Protein AF-A0A8J7XAI3-F1 (afdb_monomer_lite)

Sequence (149 aa):
MKVDVDCIIRNGEVEIGISLIERVSQQEFEEYADTLRREGFEYDSYNQSNSFTTKTPRMLAAMLKFLDKEYQVEGKLRGKKVYSWEERDQFIKDFEASLVKPEPPEPEPPSTPPEFPNATSEEPSTTEPSHSVTGSEQPAIKPEPSELT

pLDDT: mean 75.76, std 17.79, range [39.25, 92.31]

Structure (mmCIF, N/CA/C/O backbone):
data_AF-A0A8J7XAI3-F1
#
_entry.id   AF-A0A8J7XAI3-F1
#
loop_
_atom_site.group_PDB
_atom_site.id
_atom_site.type_symbol
_atom_site.label_atom_id
_atom_site.label_alt_id
_atom_site.label_comp_id
_atom_site.label_asym_id
_atom_site.label_entity_id
_atom_site.label_seq_id
_atom_site.pdbx_PDB_ins_code
_atom_site.Cartn_x
_atom_site.Cartn_y
_atom_site.Cartn_z
_atom_site.occupancy
_atom_site.B_iso_or_equiv
_atom_site.auth_seq_id
_atom_site.auth_comp_id
_atom_site.auth_asym_id
_atom_site.auth_atom_id
_atom_site.pdbx_PDB_model_num
ATOM 1 N N . MET A 1 1 ? -14.197 -0.900 9.116 1.00 82.94 1 MET A N 1
ATOM 2 C CA . MET A 1 1 ? -13.207 0.175 9.312 1.00 82.94 1 MET A CA 1
ATOM 3 C C . MET A 1 1 ? -12.759 0.665 7.944 1.00 82.94 1 MET A C 1
ATOM 5 O O . MET A 1 1 ? -12.432 -0.181 7.111 1.00 82.94 1 MET A O 1
ATOM 9 N N . LYS A 1 2 ? -12.813 1.980 7.693 1.00 87.56 2 LYS A N 1
ATOM 10 C CA . LYS A 1 2 ? -12.340 2.582 6.439 1.00 87.56 2 LYS A CA 1
ATOM 11 C C . LYS A 1 2 ? -10.910 3.096 6.555 1.00 87.56 2 LYS A C 1
ATOM 13 O O . LYS A 1 2 ? -10.582 3.812 7.504 1.00 87.56 2 LYS A O 1
ATOM 18 N N . VAL A 1 3 ? -10.092 2.758 5.565 1.00 89.00 3 VAL A N 1
ATOM 19 C CA . VAL A 1 3 ? -8.678 3.142 5.492 1.00 89.00 3 VAL A CA 1
ATOM 20 C C . VAL A 1 3 ? -8.377 3.812 4.155 1.00 89.00 3 VAL A C 1
ATOM 22 O O . VAL A 1 3 ? -8.918 3.413 3.125 1.00 89.00 3 VAL A O 1
ATOM 25 N N . ASP A 1 4 ? -7.516 4.823 4.195 1.00 89.94 4 ASP A N 1
ATOM 26 C CA . ASP A 1 4 ? -6.915 5.461 3.033 1.00 89.94 4 ASP A CA 1
ATOM 27 C C . ASP A 1 4 ? -5.586 4.771 2.744 1.00 89.94 4 ASP A C 1
ATOM 29 O O . ASP A 1 4 ? -4.736 4.672 3.634 1.00 89.94 4 ASP A O 1
ATOM 33 N N . VAL A 1 5 ? -5.418 4.269 1.524 1.00 90.38 5 VAL A N 1
ATOM 34 C CA . VAL A 1 5 ? -4.187 3.611 1.089 1.00 90.38 5 VAL A CA 1
ATOM 35 C C . VAL A 1 5 ? -3.558 4.395 -0.055 1.00 90.38 5 VAL A C 1
ATOM 37 O O . VAL A 1 5 ? -4.116 4.491 -1.149 1.00 90.38 5 VAL A O 1
ATOM 40 N N . ASP A 1 6 ? -2.356 4.915 0.166 1.00 90.50 6 ASP A N 1
ATOM 41 C CA . ASP A 1 6 ? -1.542 5.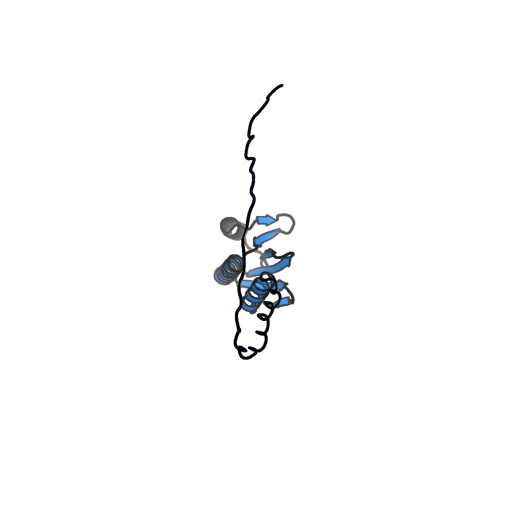540 -0.878 1.00 90.50 6 ASP A CA 1
ATOM 42 C C . ASP A 1 6 ? -0.358 4.614 -1.169 1.00 90.50 6 ASP A C 1
ATOM 44 O O . ASP A 1 6 ? 0.407 4.253 -0.279 1.00 90.50 6 ASP A O 1
ATOM 48 N N . CYS A 1 7 ? -0.240 4.159 -2.415 1.00 90.81 7 CYS A N 1
ATOM 49 C CA . CYS A 1 7 ? 0.898 3.344 -2.846 1.00 90.81 7 CYS A CA 1
ATOM 50 C C . CYS A 1 7 ? 1.767 4.154 -3.791 1.00 90.81 7 CYS A C 1
ATOM 52 O O . CYS A 1 7 ? 1.245 4.724 -4.745 1.00 90.81 7 CYS A O 1
ATOM 54 N N . ILE A 1 8 ? 3.082 4.159 -3.598 1.00 90.56 8 ILE A N 1
ATOM 55 C CA . ILE A 1 8 ? 4.006 4.916 -4.443 1.00 90.56 8 ILE A CA 1
ATOM 56 C C . ILE A 1 8 ? 5.137 4.007 -4.909 1.00 90.56 8 ILE A C 1
ATOM 58 O O . ILE A 1 8 ? 5.853 3.425 -4.099 1.00 90.56 8 ILE A O 1
ATOM 62 N N . ILE A 1 9 ? 5.337 3.927 -6.225 1.00 88.81 9 ILE A N 1
ATOM 63 C CA . ILE A 1 9 ? 6.519 3.279 -6.802 1.00 88.81 9 ILE A CA 1
ATOM 64 C C . ILE A 1 9 ? 7.681 4.282 -6.790 1.00 88.81 9 ILE A C 1
ATOM 66 O O . ILE A 1 9 ? 7.619 5.317 -7.456 1.00 88.81 9 ILE A O 1
ATOM 70 N N . ARG A 1 10 ? 8.761 3.977 -6.065 1.00 84.12 10 ARG A N 1
ATOM 71 C CA . ARG A 1 10 ? 10.009 4.754 -6.046 1.00 84.12 10 ARG A CA 1
ATOM 72 C C . ARG A 1 10 ? 11.208 3.833 -6.220 1.00 84.12 10 ARG A C 1
ATOM 74 O O . ARG A 1 10 ? 11.386 2.891 -5.465 1.00 84.12 10 ARG A O 1
ATOM 81 N N . ASN A 1 11 ? 12.056 4.126 -7.205 1.00 81.31 11 ASN A N 1
ATOM 82 C CA . ASN A 1 11 ? 13.344 3.452 -7.417 1.00 81.31 11 ASN A CA 1
ATOM 83 C C . ASN A 1 11 ? 13.276 1.907 -7.478 1.00 81.31 11 ASN A C 1
ATOM 85 O O . ASN A 1 11 ? 14.196 1.226 -7.033 1.00 81.31 11 ASN A O 1
ATOM 89 N N . GLY A 1 12 ? 12.204 1.346 -8.052 1.00 82.81 12 GLY A N 1
ATOM 90 C CA . GLY A 1 12 ? 12.006 -0.110 -8.130 1.00 82.81 12 GLY A CA 1
ATOM 91 C C . GLY A 1 12 ? 11.479 -0.743 -6.837 1.00 82.81 12 GLY A C 1
ATOM 92 O O . GLY A 1 12 ? 11.394 -1.963 -6.737 1.00 82.81 12 GLY A O 1
ATOM 93 N N . GLU A 1 13 ? 11.100 0.075 -5.861 1.00 89.69 13 GLU A N 1
ATOM 94 C CA . GLU A 1 13 ? 10.407 -0.323 -4.640 1.00 89.69 13 GLU A CA 1
ATOM 95 C C . GLU A 1 13 ? 9.000 0.271 -4.654 1.00 89.69 13 GLU A C 1
ATOM 97 O O . GLU A 1 13 ? 8.754 1.307 -5.276 1.00 89.69 13 GLU A O 1
ATOM 102 N N . VAL A 1 14 ? 8.069 -0.385 -3.974 1.00 90.69 14 VAL A N 1
ATOM 103 C CA . VAL A 1 14 ? 6.732 0.143 -3.721 1.00 90.69 14 VAL A CA 1
ATOM 104 C C . VAL A 1 14 ? 6.579 0.358 -2.235 1.00 90.69 14 VAL A C 1
ATOM 106 O O . VAL A 1 14 ? 6.754 -0.577 -1.459 1.00 90.69 14 VAL A O 1
ATOM 109 N N . GLU A 1 15 ? 6.239 1.583 -1.870 1.00 92.31 15 GLU A N 1
ATOM 110 C CA . GLU A 1 15 ? 5.850 1.970 -0.522 1.00 92.31 15 GLU A CA 1
ATOM 111 C C . GLU A 1 15 ? 4.322 2.012 -0.457 1.00 92.31 15 GLU A C 1
ATOM 113 O O . GLU A 1 15 ? 3.679 2.635 -1.301 1.00 92.31 15 GLU A O 1
ATOM 118 N N . ILE A 1 16 ? 3.746 1.312 0.513 1.00 91.56 16 ILE A N 1
ATOM 119 C CA . ILE A 1 16 ? 2.314 1.253 0.802 1.00 91.56 16 ILE A CA 1
ATOM 120 C C . ILE A 1 16 ? 2.105 2.015 2.104 1.00 91.56 16 ILE A C 1
ATOM 122 O O . ILE A 1 16 ? 2.538 1.540 3.146 1.00 91.56 16 ILE A O 1
ATOM 126 N N . GLY A 1 17 ? 1.455 3.171 2.059 1.00 90.62 17 GLY A N 1
ATOM 127 C CA . GLY A 1 17 ? 1.029 3.926 3.233 1.00 90.62 17 GLY A CA 1
ATOM 128 C C . GLY A 1 17 ? -0.449 3.691 3.522 1.00 90.62 17 GLY A C 1
ATOM 129 O O . GLY A 1 17 ? -1.270 3.772 2.613 1.00 90.62 17 GLY A O 1
ATOM 130 N N . ILE A 1 18 ? -0.792 3.421 4.780 1.00 90.81 18 ILE A N 1
ATOM 131 C CA . ILE A 1 18 ? -2.162 3.197 5.249 1.00 90.81 18 ILE A CA 1
ATOM 132 C C . ILE A 1 18 ? -2.475 4.179 6.371 1.00 90.81 18 ILE A C 1
ATOM 134 O O . ILE A 1 18 ? -1.774 4.230 7.387 1.00 90.81 18 ILE A O 1
ATOM 138 N N . SER A 1 19 ? -3.562 4.923 6.206 1.00 88.69 19 SER A N 1
ATOM 139 C CA . SER A 1 19 ? -4.064 5.884 7.187 1.00 88.69 19 SER A CA 1
ATOM 140 C C . SER A 1 19 ? -5.534 5.616 7.487 1.00 88.69 19 SER A C 1
ATOM 142 O O . SER A 1 19 ? -6.288 5.176 6.627 1.00 88.69 19 SER A O 1
ATOM 144 N N . LEU A 1 20 ? -5.975 5.878 8.712 1.00 87.75 20 LEU A N 1
ATOM 145 C CA . LEU A 1 20 ? -7.386 5.724 9.070 1.00 87.75 20 LEU A CA 1
ATOM 146 C C . LEU A 1 20 ? -8.175 6.954 8.609 1.00 87.75 20 LEU A C 1
ATOM 148 O O . LEU A 1 20 ? -7.822 8.080 8.953 1.00 87.75 20 LEU A O 1
ATOM 152 N N . ILE A 1 21 ? -9.250 6.742 7.843 1.00 84.94 21 ILE A N 1
ATOM 153 C CA . ILE A 1 21 ? -10.134 7.831 7.381 1.00 84.94 21 ILE A CA 1
ATOM 154 C C . ILE A 1 21 ? -11.114 8.222 8.489 1.00 84.94 21 ILE A C 1
ATOM 156 O O . ILE A 1 21 ? -11.453 9.392 8.673 1.00 84.94 21 ILE A O 1
ATOM 160 N N . GLU A 1 22 ? -11.592 7.224 9.226 1.00 81.69 22 GLU A N 1
ATOM 161 C CA . GLU A 1 22 ? -12.587 7.394 10.275 1.00 81.69 22 GLU A CA 1
ATOM 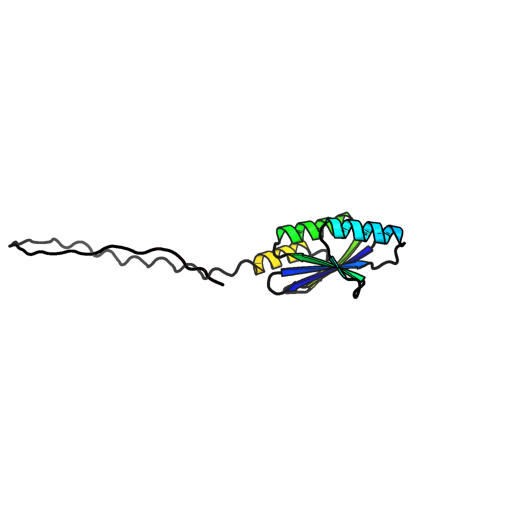162 C C . GLU A 1 22 ? -11.925 7.442 11.653 1.00 81.69 22 GLU A C 1
ATOM 164 O O . GLU A 1 22 ? -10.913 6.789 11.913 1.00 81.69 22 GLU A O 1
ATOM 169 N N . ARG A 1 23 ? -12.528 8.205 12.571 1.00 79.56 23 ARG A N 1
ATOM 170 C CA . ARG A 1 23 ? -12.138 8.162 13.981 1.00 79.56 23 ARG A CA 1
ATOM 171 C C . ARG A 1 23 ? -12.616 6.845 14.580 1.00 79.56 23 ARG A C 1
ATOM 173 O O . ARG A 1 23 ? -13.814 6.663 14.777 1.00 79.56 23 ARG A O 1
ATOM 180 N N . VAL A 1 24 ? -11.670 5.964 14.869 1.00 82.75 24 VAL A N 1
ATOM 181 C CA . VAL A 1 24 ? -11.897 4.688 15.555 1.00 82.75 24 VAL A CA 1
ATOM 182 C C . VAL A 1 24 ? -11.624 4.825 17.052 1.00 82.75 24 VAL A C 1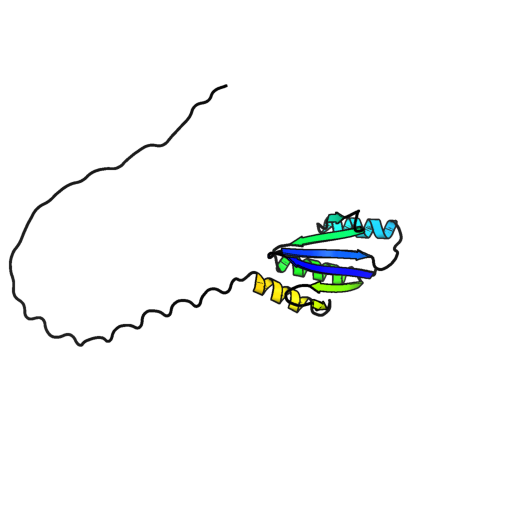
ATOM 184 O O . VAL A 1 24 ? -10.939 5.754 17.493 1.00 82.75 24 VAL A O 1
ATOM 187 N N . SER A 1 25 ? -12.169 3.910 17.849 1.00 85.06 25 SER A N 1
ATOM 188 C CA . SER A 1 25 ? -11.876 3.838 19.284 1.00 85.06 25 SER A CA 1
ATOM 189 C C . SER A 1 25 ? -10.416 3.431 19.523 1.00 85.06 25 SER A C 1
ATOM 191 O O . SER A 1 25 ? -9.799 2.790 18.677 1.00 85.06 25 SER A O 1
ATOM 193 N N . GLN A 1 26 ? -9.862 3.739 20.701 1.00 84.94 26 GLN A N 1
ATOM 194 C CA . GLN A 1 26 ? -8.481 3.358 21.042 1.00 84.94 26 GLN A CA 1
ATOM 195 C C . GLN A 1 26 ? -8.243 1.843 20.936 1.00 84.94 26 GLN A C 1
ATOM 197 O O . GLN A 1 26 ? -7.223 1.427 20.401 1.00 84.94 26 GLN A O 1
ATOM 202 N N . GLN A 1 27 ? -9.202 1.033 21.387 1.00 87.31 27 GLN A N 1
ATOM 203 C CA . GLN A 1 27 ? -9.108 -0.425 21.316 1.00 87.31 27 GLN A CA 1
ATOM 204 C C . GLN A 1 27 ? -9.064 -0.928 19.864 1.00 87.31 27 GLN A C 1
ATOM 206 O O . GLN A 1 27 ? -8.198 -1.720 19.513 1.00 87.31 27 GLN A O 1
ATOM 211 N N . GLU A 1 28 ? -9.931 -0.392 19.000 1.00 86.25 28 GLU A N 1
ATOM 212 C CA . GLU A 1 28 ? -9.949 -0.724 17.570 1.00 86.25 28 GLU A CA 1
ATOM 213 C C . GLU A 1 28 ? -8.651 -0.290 16.875 1.00 86.25 28 GLU A C 1
ATOM 215 O O . GLU A 1 28 ? -8.151 -0.986 15.994 1.00 86.25 28 GLU A O 1
ATOM 220 N N . PHE A 1 29 ? -8.087 0.853 17.281 1.00 85.31 29 PHE A N 1
ATOM 221 C CA . PHE A 1 29 ? -6.792 1.316 16.793 1.00 85.31 29 PHE A CA 1
ATOM 222 C C . PHE A 1 29 ? -5.653 0.378 17.209 1.00 85.31 29 PHE A C 1
ATOM 224 O O . PHE A 1 29 ? -4.788 0.082 16.389 1.00 85.31 29 PHE A O 1
ATOM 231 N N . GLU A 1 30 ? -5.638 -0.097 18.457 1.00 87.19 30 GLU A N 1
ATOM 232 C CA . GLU A 1 30 ? -4.630 -1.051 18.932 1.00 87.19 30 GLU A CA 1
ATOM 233 C C . GLU A 1 30 ? -4.716 -2.385 18.182 1.00 87.19 30 GLU A C 1
ATOM 235 O O . GLU A 1 30 ? -3.683 -2.918 17.780 1.00 87.19 30 GLU A O 1
ATOM 240 N N . GLU A 1 31 ? -5.924 -2.895 17.927 1.00 88.19 31 GLU A N 1
ATOM 241 C CA . GLU A 1 31 ? -6.131 -4.108 17.123 1.00 88.19 31 GLU A CA 1
ATOM 242 C C . GLU A 1 31 ? -5.670 -3.920 15.670 1.00 88.19 31 GLU A C 1
ATOM 244 O O . GLU A 1 31 ? -4.982 -4.780 15.112 1.00 88.19 31 GLU A O 1
ATOM 249 N N . TYR A 1 32 ? -5.997 -2.774 15.071 1.00 86.94 32 TYR A N 1
ATOM 250 C CA . TYR A 1 32 ? -5.537 -2.384 13.738 1.00 86.94 32 TYR A CA 1
ATOM 251 C C . TYR A 1 32 ? -4.006 -2.312 13.666 1.00 86.94 32 TYR A C 1
ATOM 253 O O . TYR A 1 32 ? -3.389 -2.942 12.805 1.00 86.94 32 TYR A O 1
ATOM 261 N N . ALA A 1 33 ? -3.381 -1.591 14.599 1.00 85.62 33 ALA A N 1
ATOM 262 C CA . ALA A 1 33 ? -1.937 -1.416 14.644 1.00 85.62 33 ALA A CA 1
ATOM 263 C C . ALA A 1 33 ? -1.209 -2.741 14.915 1.00 85.62 33 ALA A C 1
ATOM 265 O O . ALA A 1 33 ? -0.185 -3.009 14.288 1.00 85.62 33 ALA A O 1
ATOM 266 N N . ASP A 1 34 ? -1.733 -3.602 15.797 1.00 89.00 34 ASP A N 1
ATOM 267 C CA . ASP A 1 34 ? -1.146 -4.924 16.042 1.00 89.00 34 ASP A CA 1
ATOM 268 C C . ASP A 1 34 ? -1.225 -5.819 14.803 1.00 89.00 34 ASP A C 1
ATOM 270 O O . ASP A 1 34 ? -0.245 -6.482 14.455 1.00 89.00 34 ASP A O 1
ATOM 274 N N . THR A 1 35 ? -2.362 -5.792 14.103 1.00 89.31 35 THR A N 1
ATOM 275 C CA . THR A 1 35 ? -2.561 -6.557 12.869 1.00 89.31 35 THR A CA 1
ATOM 276 C C . THR A 1 35 ? -1.580 -6.114 11.787 1.00 89.31 35 THR A C 1
ATOM 278 O O . THR A 1 35 ? -0.884 -6.947 11.209 1.00 89.31 35 THR A O 1
ATOM 281 N N . LEU A 1 36 ? -1.462 -4.805 11.549 1.00 88.75 36 LEU A N 1
ATOM 282 C CA . LEU A 1 36 ? -0.526 -4.269 10.562 1.00 88.75 36 LEU A CA 1
ATOM 283 C C . LEU A 1 36 ? 0.932 -4.560 10.932 1.00 88.75 36 LEU A C 1
ATOM 285 O O . LEU A 1 36 ? 1.708 -5.004 10.086 1.00 88.75 36 LEU A O 1
ATOM 289 N N . ARG A 1 37 ? 1.296 -4.411 12.208 1.00 88.19 37 ARG A N 1
ATOM 290 C CA . ARG A 1 37 ? 2.635 -4.756 12.698 1.00 88.19 37 ARG A CA 1
ATOM 291 C C . ARG A 1 37 ? 2.966 -6.235 12.486 1.00 88.19 37 ARG A C 1
ATOM 293 O O . ARG A 1 37 ? 4.112 -6.565 12.192 1.00 88.19 37 ARG A O 1
ATOM 300 N N . ARG A 1 38 ? 1.984 -7.133 12.621 1.00 88.62 38 ARG A N 1
ATOM 301 C CA . ARG A 1 38 ? 2.161 -8.577 12.391 1.00 88.62 38 ARG A CA 1
ATOM 302 C C . ARG A 1 38 ? 2.436 -8.911 10.926 1.00 88.62 38 ARG A C 1
ATOM 304 O O . ARG A 1 38 ? 3.237 -9.801 10.660 1.00 88.62 38 ARG A O 1
ATOM 311 N N . GLU A 1 39 ? 1.821 -8.174 10.006 1.00 86.50 39 GLU A N 1
ATOM 312 C CA . GLU A 1 39 ? 2.082 -8.283 8.564 1.00 86.50 39 GLU A CA 1
ATOM 313 C C . GLU A 1 39 ? 3.386 -7.581 8.138 1.00 86.50 39 GLU A C 1
ATOM 315 O O . GLU A 1 39 ? 3.841 -7.740 7.006 1.00 86.50 39 GLU A O 1
ATOM 320 N N . GLY A 1 40 ? 4.030 -6.855 9.058 1.00 86.00 40 GLY A N 1
ATOM 321 C CA . GLY A 1 40 ? 5.333 -6.224 8.853 1.00 86.00 40 GLY A CA 1
ATOM 322 C C . GLY A 1 40 ? 5.273 -4.745 8.487 1.00 86.00 40 GLY A C 1
ATOM 323 O O . GLY A 1 40 ? 6.280 -4.207 8.035 1.00 86.00 40 GLY A O 1
ATOM 324 N N . PHE A 1 41 ? 4.128 -4.085 8.669 1.00 89.00 41 PHE A N 1
ATOM 325 C CA . PHE A 1 41 ? 4.044 -2.633 8.539 1.00 89.00 41 PHE A CA 1
ATOM 326 C C . PHE A 1 41 ? 4.753 -1.939 9.702 1.00 89.00 41 PHE A C 1
ATOM 328 O O . PHE A 1 41 ? 4.667 -2.358 10.862 1.00 89.00 41 PHE A O 1
ATOM 335 N N . GLU A 1 42 ? 5.406 -0.831 9.385 1.00 88.12 42 GLU A N 1
ATOM 336 C CA . GLU A 1 42 ? 6.033 0.059 10.345 1.00 88.12 42 GLU A CA 1
ATOM 337 C C . GLU A 1 42 ? 5.090 1.225 10.639 1.00 88.12 42 GLU A C 1
ATOM 339 O O . GLU A 1 42 ? 4.629 1.924 9.737 1.00 88.12 42 GLU A O 1
ATOM 344 N N . TYR A 1 43 ? 4.778 1.427 11.918 1.00 86.56 43 TYR A N 1
ATOM 345 C CA . TYR A 1 43 ? 3.951 2.550 12.337 1.00 86.56 43 TYR A CA 1
ATOM 346 C C . TYR A 1 43 ? 4.796 3.817 12.474 1.00 86.56 43 TYR A C 1
ATOM 348 O O . TYR A 1 43 ? 5.691 3.892 13.320 1.00 86.56 43 TYR A O 1
ATOM 356 N N . ASP A 1 44 ? 4.463 4.834 11.686 1.00 83.88 44 ASP A N 1
ATOM 357 C CA . ASP A 1 44 ? 5.032 6.169 11.776 1.00 83.88 44 ASP A CA 1
ATOM 358 C C . ASP A 1 44 ? 4.129 7.054 12.649 1.00 83.88 44 ASP A C 1
ATOM 360 O O . ASP A 1 44 ? 3.012 7.435 12.285 1.00 83.88 44 ASP A O 1
ATOM 364 N N . SER A 1 45 ? 4.622 7.393 13.841 1.00 80.00 45 SER A N 1
ATOM 365 C CA . SER A 1 45 ? 3.888 8.221 14.803 1.00 80.00 45 SER A CA 1
ATOM 366 C C . SER A 1 45 ? 3.811 9.699 14.411 1.00 80.00 45 SER A C 1
ATOM 368 O O . SER A 1 45 ? 2.955 10.413 14.936 1.00 80.00 45 SER A O 1
ATOM 370 N N . TYR A 1 46 ? 4.674 10.160 13.501 1.00 79.56 46 TYR A N 1
ATOM 371 C CA . TYR A 1 46 ? 4.704 11.541 13.024 1.00 79.56 46 TYR A CA 1
ATOM 372 C C . TYR A 1 46 ? 3.588 11.796 12.005 1.00 79.56 46 TYR A C 1
ATOM 374 O O . TYR A 1 46 ? 2.885 12.800 12.099 1.00 79.56 46 TYR A O 1
ATOM 382 N N . ASN A 1 47 ? 3.383 10.860 11.079 1.00 75.44 47 ASN A N 1
ATOM 383 C CA . ASN A 1 47 ? 2.330 10.911 10.065 1.00 75.44 47 ASN A CA 1
ATOM 384 C C . ASN A 1 47 ? 1.047 10.176 10.481 1.00 75.44 47 ASN A C 1
ATOM 386 O O . ASN A 1 47 ? 0.057 10.232 9.755 1.00 75.44 47 ASN A O 1
ATOM 390 N N . GLN A 1 48 ? 1.054 9.507 11.642 1.00 80.38 48 GLN A N 1
ATOM 391 C CA . GLN A 1 48 ? 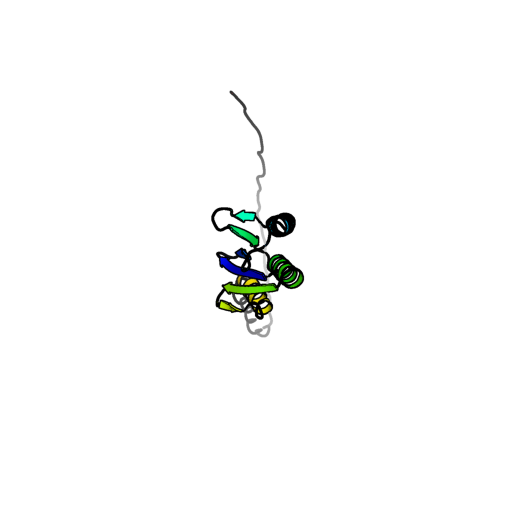-0.042 8.658 12.127 1.00 80.38 48 GLN A CA 1
ATOM 392 C C . GLN A 1 48 ? -0.485 7.623 11.084 1.00 80.38 48 GLN A C 1
ATOM 394 O O . GLN A 1 48 ? -1.670 7.309 10.951 1.00 80.38 48 GLN A O 1
ATOM 399 N N . SER A 1 49 ? 0.480 7.098 10.336 1.00 84.94 49 SER A N 1
ATOM 400 C CA . SER A 1 49 ? 0.253 6.182 9.227 1.00 84.94 49 SER A CA 1
ATOM 401 C C . SER A 1 49 ? 1.161 4.969 9.353 1.00 84.94 49 SER A C 1
ATOM 403 O O . SER A 1 49 ? 2.211 5.005 9.988 1.00 84.94 49 SER A O 1
ATOM 405 N N . ASN A 1 50 ? 0.720 3.854 8.786 1.00 89.81 50 ASN A N 1
ATOM 406 C CA . ASN A 1 50 ? 1.508 2.632 8.732 1.00 89.81 50 ASN A CA 1
ATOM 407 C C . ASN A 1 50 ? 2.074 2.494 7.328 1.00 89.81 50 ASN A C 1
ATOM 409 O O . ASN A 1 50 ? 1.313 2.575 6.365 1.00 89.81 50 ASN A O 1
ATOM 413 N N . SER A 1 51 ? 3.377 2.282 7.205 1.00 90.62 51 SER A N 1
ATOM 414 C CA . SER A 1 51 ? 4.039 2.103 5.920 1.00 90.62 51 SER A CA 1
ATOM 415 C C . SER A 1 51 ? 4.601 0.693 5.768 1.00 90.62 51 SER A C 1
ATOM 417 O O . SER A 1 51 ? 5.000 0.044 6.732 1.00 90.62 51 SER A O 1
ATOM 419 N N . PHE A 1 52 ? 4.610 0.191 4.540 1.00 91.12 52 PHE A N 1
ATOM 420 C CA . PHE A 1 52 ? 5.250 -1.068 4.184 1.00 91.12 52 PHE A CA 1
ATOM 421 C C . PHE A 1 52 ? 5.936 -0.930 2.838 1.00 91.12 52 PHE A C 1
ATOM 423 O O . PHE A 1 52 ? 5.307 -0.540 1.855 1.00 91.12 52 PHE A O 1
ATOM 430 N N . THR A 1 53 ? 7.210 -1.301 2.777 1.00 91.50 53 THR A N 1
ATOM 431 C CA . THR A 1 53 ? 8.001 -1.192 1.551 1.00 91.50 53 THR A CA 1
ATOM 432 C C . THR A 1 53 ? 8.351 -2.569 1.015 1.00 91.50 53 THR A C 1
ATOM 434 O O . THR A 1 53 ? 8.820 -3.446 1.740 1.00 91.50 53 THR A O 1
ATOM 437 N N . THR A 1 54 ? 8.147 -2.780 -0.285 1.00 91.00 54 THR A N 1
ATOM 438 C CA . THR A 1 54 ? 8.500 -4.038 -0.943 1.00 91.00 54 THR A CA 1
ATOM 439 C C . THR A 1 54 ? 9.065 -3.850 -2.340 1.00 91.00 54 THR A C 1
ATOM 441 O O . THR A 1 54 ? 8.669 -2.966 -3.091 1.00 91.00 54 THR A O 1
ATOM 444 N N . LYS A 1 55 ? 9.977 -4.746 -2.717 1.00 90.06 55 LYS A N 1
ATOM 445 C CA . LYS A 1 55 ? 10.578 -4.822 -4.059 1.00 90.06 55 LYS A CA 1
ATOM 446 C C . LYS A 1 55 ? 9.921 -5.871 -4.948 1.00 90.06 55 LYS A C 1
ATOM 448 O O . LYS A 1 55 ? 10.264 -5.991 -6.117 1.00 90.06 55 LYS A O 1
ATOM 453 N N . THR A 1 56 ? 9.022 -6.685 -4.389 1.00 90.12 56 THR A N 1
ATOM 454 C CA . THR A 1 56 ? 8.514 -7.880 -5.072 1.00 90.12 56 THR A CA 1
ATOM 455 C C . THR A 1 56 ? 7.037 -7.708 -5.425 1.00 90.12 56 THR A C 1
ATOM 457 O O . THR A 1 56 ? 6.227 -7.512 -4.515 1.00 90.12 56 THR A O 1
ATOM 460 N N . PRO A 1 57 ? 6.637 -7.866 -6.702 1.00 89.50 57 PRO A N 1
ATOM 461 C CA . PRO A 1 57 ? 5.244 -7.689 -7.124 1.00 89.50 57 PRO A CA 1
ATOM 462 C C . PRO A 1 57 ? 4.308 -8.701 -6.454 1.00 89.50 57 PRO A C 1
ATOM 464 O O . PRO A 1 57 ? 3.185 -8.368 -6.089 1.00 89.50 57 PRO A O 1
ATOM 467 N N . ARG A 1 58 ? 4.796 -9.920 -6.190 1.00 90.50 58 ARG A N 1
ATOM 468 C CA . ARG A 1 58 ? 4.055 -10.950 -5.448 1.00 90.50 58 ARG A CA 1
ATOM 469 C C . ARG A 1 58 ? 3.688 -10.509 -4.029 1.00 90.50 58 ARG A C 1
ATOM 471 O O . ARG A 1 58 ? 2.583 -10.791 -3.576 1.00 90.50 58 ARG A O 1
ATOM 478 N N . MET A 1 59 ? 4.612 -9.844 -3.337 1.00 90.75 59 MET A N 1
ATOM 479 C CA . MET A 1 59 ? 4.387 -9.370 -1.972 1.00 90.75 59 MET A CA 1
ATOM 480 C C . MET A 1 59 ? 3.415 -8.190 -1.971 1.00 90.75 59 MET A C 1
ATOM 482 O O . MET A 1 59 ? 2.456 -8.191 -1.209 1.00 90.75 59 MET A O 1
ATOM 486 N N . LEU A 1 60 ? 3.600 -7.246 -2.900 1.00 90.81 60 LEU A N 1
ATOM 487 C CA . LEU A 1 60 ? 2.671 -6.138 -3.122 1.00 90.81 60 LEU A CA 1
ATOM 488 C C . LEU A 1 60 ? 1.242 -6.642 -3.370 1.00 90.81 60 LEU A C 1
ATOM 490 O O . LEU A 1 60 ? 0.306 -6.193 -2.717 1.00 90.81 60 LEU A O 1
ATOM 494 N N . ALA A 1 61 ? 1.073 -7.618 -4.265 1.00 91.38 61 ALA A N 1
ATOM 495 C CA . ALA A 1 61 ? -0.231 -8.204 -4.563 1.00 91.38 61 ALA A CA 1
ATOM 496 C C . ALA A 1 61 ? -0.880 -8.857 -3.333 1.00 91.38 61 ALA A C 1
ATOM 498 O O . ALA A 1 61 ? -2.085 -8.714 -3.118 1.00 91.38 61 ALA A O 1
ATOM 499 N N . ALA A 1 62 ? -0.090 -9.561 -2.516 1.00 91.94 62 ALA A N 1
ATOM 500 C CA . ALA A 1 62 ? -0.574 -10.170 -1.282 1.00 91.94 62 ALA A CA 1
ATOM 501 C C . ALA A 1 62 ? -1.052 -9.111 -0.277 1.00 91.94 62 ALA A C 1
ATOM 503 O O . ALA A 1 62 ? -2.150 -9.250 0.258 1.00 91.94 62 ALA A O 1
ATOM 504 N N . MET A 1 63 ? -0.280 -8.037 -0.089 1.00 91.12 63 MET A N 1
ATOM 505 C CA . MET A 1 63 ? -0.631 -6.942 0.820 1.00 91.12 63 MET A CA 1
ATOM 506 C C . MET A 1 63 ? -1.889 -6.200 0.368 1.00 91.12 63 MET A C 1
ATOM 508 O O . MET A 1 63 ? -2.812 -6.024 1.154 1.00 91.12 63 MET A O 1
ATOM 512 N N . LEU A 1 64 ? -1.994 -5.839 -0.914 1.00 90.44 64 LEU A N 1
ATOM 513 C CA . LEU A 1 64 ? -3.187 -5.162 -1.437 1.00 90.44 64 LEU A CA 1
ATOM 514 C C . LEU A 1 64 ? -4.448 -6.027 -1.288 1.00 90.44 64 LEU A C 1
ATOM 516 O O . LEU A 1 64 ? -5.514 -5.520 -0.946 1.00 90.44 64 LEU A O 1
ATOM 520 N N . LYS A 1 65 ? -4.322 -7.345 -1.488 1.00 91.31 65 LYS A N 1
ATOM 521 C CA . LYS A 1 65 ? -5.422 -8.296 -1.292 1.00 91.31 65 LYS A CA 1
ATOM 522 C C . LYS A 1 65 ? -5.802 -8.465 0.179 1.00 91.31 65 LYS A C 1
ATOM 524 O O . LYS A 1 65 ? -6.979 -8.634 0.480 1.00 91.31 65 LYS A O 1
ATOM 529 N N . PHE A 1 66 ? -4.821 -8.462 1.077 1.00 90.56 66 PHE A N 1
ATOM 530 C CA . PHE A 1 66 ? -5.059 -8.487 2.517 1.00 90.56 66 PHE A CA 1
ATOM 531 C C . PHE A 1 66 ? -5.865 -7.255 2.949 1.00 90.56 66 PHE A C 1
ATOM 533 O O . PHE A 1 66 ? -6.909 -7.403 3.581 1.00 90.56 66 PHE A O 1
ATOM 540 N N . LEU A 1 67 ? -5.450 -6.063 2.513 1.00 89.75 67 LEU A N 1
ATOM 541 C CA . LEU A 1 67 ? -6.127 -4.811 2.855 1.00 89.75 67 LEU A CA 1
ATOM 542 C C . LEU A 1 67 ? -7.562 -4.760 2.340 1.00 89.75 67 LEU A C 1
ATOM 544 O O . LEU A 1 67 ? -8.455 -4.382 3.086 1.00 89.75 67 LEU A O 1
ATOM 548 N N . ASP A 1 68 ? -7.791 -5.202 1.104 1.00 89.31 68 ASP A N 1
ATOM 549 C CA . ASP A 1 68 ? -9.131 -5.268 0.511 1.00 89.31 68 ASP A CA 1
ATOM 550 C C . ASP A 1 68 ? -10.079 -6.236 1.232 1.00 89.31 68 ASP A C 1
ATOM 552 O O . ASP A 1 68 ? -11.296 -6.072 1.192 1.00 89.31 68 ASP A O 1
ATOM 556 N N . LYS A 1 69 ? -9.526 -7.275 1.863 1.00 89.69 69 LYS A N 1
ATOM 557 C CA . LYS A 1 69 ? -10.307 -8.287 2.572 1.00 89.69 69 LYS A CA 1
ATOM 558 C C . LYS A 1 69 ? -10.658 -7.845 3.992 1.00 89.69 69 LYS A C 1
ATOM 560 O O . LYS A 1 69 ? -11.778 -8.084 4.436 1.00 89.69 69 LYS A O 1
ATOM 565 N N . GLU A 1 70 ? -9.697 -7.261 4.700 1.00 87.81 70 GLU A N 1
ATOM 566 C CA . GLU A 1 70 ? -9.856 -6.897 6.111 1.00 87.81 70 GLU A CA 1
ATOM 567 C C . GLU A 1 70 ? -10.507 -5.518 6.289 1.00 87.81 70 GLU A C 1
ATOM 569 O O . GLU A 1 70 ? -11.228 -5.290 7.263 1.00 87.81 70 GLU A O 1
ATOM 574 N N . TYR A 1 71 ? -10.293 -4.598 5.344 1.00 87.50 71 TYR A N 1
ATOM 575 C CA . TYR A 1 71 ? -10.699 -3.202 5.470 1.00 87.50 71 TYR A CA 1
ATOM 576 C C . TYR A 1 71 ? -11.481 -2.711 4.257 1.00 87.50 71 TYR A C 1
ATOM 578 O O . TYR A 1 71 ? -11.374 -3.221 3.145 1.00 87.50 71 TYR A O 1
ATOM 586 N N . GLN A 1 72 ? -12.262 -1.653 4.471 1.00 88.69 72 GLN A N 1
ATOM 587 C CA . GLN A 1 72 ? -12.855 -0.913 3.369 1.00 88.69 72 GLN A CA 1
ATOM 588 C C . GLN A 1 72 ? -11.833 0.115 2.885 1.00 88.69 72 GLN A C 1
ATOM 590 O O . GLN A 1 72 ? -11.636 1.148 3.527 1.00 88.69 72 GLN A O 1
ATOM 595 N N . VAL A 1 73 ? -11.149 -0.214 1.793 1.00 88.62 73 VAL A N 1
ATOM 596 C CA . VAL A 1 73 ? -10.041 0.589 1.282 1.00 88.62 73 VAL A CA 1
ATOM 597 C C . VAL A 1 73 ? -10.527 1.611 0.263 1.00 88.62 73 VAL A C 1
ATOM 599 O O . VAL A 1 73 ? -11.158 1.263 -0.734 1.00 88.62 73 VAL A O 1
ATOM 602 N N . GLU A 1 74 ? -10.165 2.866 0.487 1.00 89.00 74 GLU A N 1
ATOM 603 C CA . GLU A 1 74 ? -10.161 3.909 -0.532 1.00 89.00 74 GLU A CA 1
ATOM 604 C C . GLU A 1 74 ? -8.716 4.360 -0.718 1.00 89.00 74 GLU A C 1
ATOM 606 O O . GLU A 1 74 ? -7.935 4.351 0.224 1.00 89.00 74 GLU A O 1
ATOM 611 N N . GLY A 1 75 ? -8.290 4.660 -1.940 1.00 85.06 75 GLY A N 1
ATOM 612 C CA . GLY A 1 75 ? -6.866 4.882 -2.138 1.00 85.06 75 GLY A CA 1
ATOM 613 C C . GLY A 1 75 ? -6.451 5.166 -3.562 1.00 85.06 75 GLY A C 1
ATOM 614 O O . GLY A 1 75 ? -7.158 4.843 -4.523 1.00 85.06 75 GLY A O 1
ATOM 615 N N . LYS A 1 76 ? -5.276 5.781 -3.693 1.00 89.56 76 LYS A N 1
ATOM 616 C CA . LYS A 1 76 ? -4.655 6.107 -4.978 1.00 89.56 76 LYS A CA 1
ATOM 617 C C . LYS A 1 76 ? -3.318 5.395 -5.088 1.00 89.56 76 LYS A C 1
ATOM 619 O O . LYS A 1 76 ? -2.464 5.499 -4.213 1.00 89.56 76 LYS A O 1
ATOM 624 N N . LEU A 1 77 ? -3.116 4.708 -6.205 1.00 90.88 77 LEU A N 1
ATOM 625 C CA . LEU A 1 77 ? -1.875 3.995 -6.483 1.00 90.88 77 LEU A CA 1
ATOM 626 C C . LEU A 1 77 ? -1.082 4.808 -7.508 1.00 90.88 77 LEU A C 1
ATOM 628 O O . LEU A 1 77 ? -1.534 5.043 -8.627 1.00 90.88 77 LEU A O 1
ATOM 632 N N . ARG A 1 78 ? 0.092 5.291 -7.125 1.00 90.19 78 ARG A N 1
ATOM 633 C CA . ARG A 1 78 ? 0.948 6.181 -7.912 1.00 90.19 78 ARG A CA 1
ATOM 634 C C . ARG A 1 78 ? 2.131 5.400 -8.468 1.00 90.19 78 ARG A C 1
ATOM 636 O O . ARG A 1 78 ? 3.092 5.098 -7.764 1.00 90.19 78 ARG A O 1
ATOM 643 N N . GLY A 1 79 ? 2.048 5.074 -9.752 1.00 85.62 79 GLY A N 1
ATOM 644 C CA . GLY A 1 79 ? 3.127 4.457 -10.523 1.00 85.62 79 GLY A CA 1
ATOM 645 C C . GLY A 1 79 ? 3.518 5.345 -11.699 1.00 85.62 79 GLY A C 1
ATOM 646 O O . GLY A 1 79 ? 3.671 6.555 -11.543 1.00 85.62 79 GLY A O 1
ATOM 647 N N . LYS A 1 80 ? 3.601 4.768 -12.908 1.00 83.12 80 LYS A N 1
ATOM 648 C CA . LYS A 1 80 ? 3.751 5.556 -14.151 1.00 83.12 80 LYS A CA 1
ATOM 649 C C . LYS A 1 80 ? 2.596 6.534 -14.379 1.00 83.12 80 LYS A C 1
ATOM 651 O O . LYS A 1 80 ? 2.771 7.580 -14.995 1.00 83.12 80 LYS A O 1
ATOM 656 N N . LYS A 1 81 ? 1.412 6.177 -13.886 1.00 87.94 81 LYS A N 1
ATOM 657 C CA . LYS A 1 81 ? 0.224 7.026 -13.805 1.00 87.94 81 LYS A CA 1
ATOM 658 C C . LYS A 1 81 ? -0.420 6.864 -12.428 1.00 87.94 81 LYS A C 1
ATOM 660 O O . LYS A 1 81 ? -0.005 6.010 -11.641 1.00 87.94 81 LYS A O 1
ATOM 665 N N . VAL A 1 82 ? -1.424 7.686 -12.145 1.00 90.56 82 VAL A N 1
ATOM 666 C CA . VAL A 1 82 ? -2.288 7.503 -10.975 1.00 90.56 82 VAL A CA 1
ATOM 667 C C . VAL A 1 82 ? -3.378 6.506 -11.351 1.00 90.56 82 VAL A C 1
ATOM 669 O O . VAL A 1 82 ? -4.090 6.717 -12.331 1.00 90.56 82 VAL A O 1
ATOM 672 N N . TYR A 1 83 ? -3.470 5.426 -10.590 1.00 90.12 83 TYR A N 1
ATOM 673 C CA . TYR A 1 83 ? -4.481 4.386 -10.703 1.00 90.12 83 TYR A CA 1
ATOM 674 C C . TYR A 1 83 ? -5.442 4.497 -9.520 1.00 90.12 83 TYR A C 1
ATOM 676 O O . TYR A 1 83 ? -5.044 4.861 -8.406 1.00 90.12 83 TYR A O 1
ATOM 684 N N . SER A 1 84 ? -6.700 4.161 -9.764 1.00 91.06 8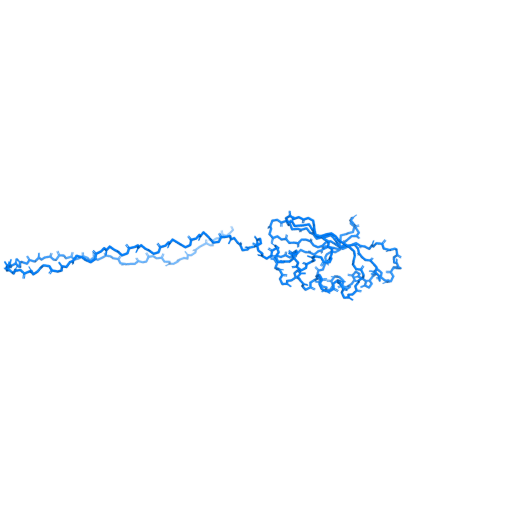4 SER A N 1
ATOM 685 C CA . SER A 1 84 ? -7.696 4.005 -8.7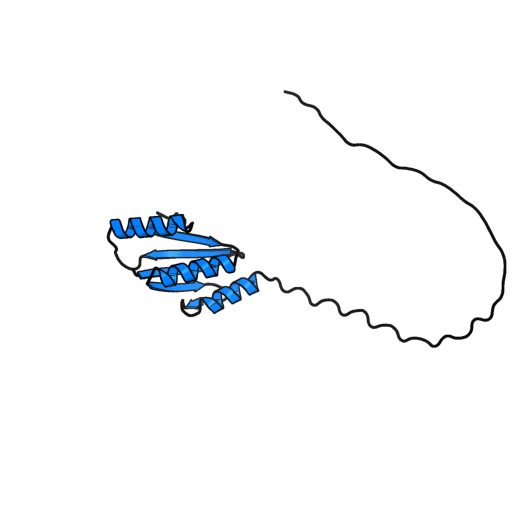01 1.00 91.06 84 SER A CA 1
ATOM 686 C C . SER A 1 84 ? -7.485 2.673 -7.972 1.00 91.06 84 SER A C 1
ATOM 688 O O . SER A 1 84 ? -6.882 1.756 -8.532 1.00 91.06 84 SER A O 1
ATOM 690 N N . TRP A 1 85 ? -8.003 2.524 -6.749 1.00 89.50 85 TRP A N 1
ATOM 691 C CA . TRP A 1 85 ? -7.917 1.255 -6.006 1.00 89.50 85 TRP A CA 1
ATOM 692 C C . TRP A 1 85 ? -8.460 0.048 -6.798 1.00 89.50 85 TRP A C 1
ATOM 694 O O . TRP A 1 85 ? -7.879 -1.035 -6.771 1.00 89.50 85 TRP A O 1
ATOM 704 N N . GLU A 1 86 ? -9.524 0.248 -7.578 1.00 89.12 86 GLU A N 1
ATOM 705 C CA . GLU A 1 86 ? -10.114 -0.773 -8.458 1.00 89.12 86 GLU A CA 1
ATOM 706 C C . GLU A 1 86 ? -9.168 -1.221 -9.590 1.00 89.12 86 GLU A C 1
ATOM 708 O O . GLU A 1 86 ? -9.279 -2.329 -10.105 1.00 89.12 86 GLU A O 1
ATOM 713 N N . GLU A 1 87 ? -8.192 -0.387 -9.957 1.00 90.75 87 GLU A N 1
ATOM 714 C CA . GLU A 1 87 ? -7.185 -0.672 -10.985 1.00 90.75 87 GLU A CA 1
ATOM 715 C C . GLU A 1 87 ? -5.899 -1.298 -10.403 1.00 90.75 87 GLU A C 1
ATOM 717 O O . GLU A 1 87 ? -4.875 -1.378 -11.090 1.00 90.75 87 GLU A O 1
ATOM 722 N N . ARG A 1 88 ? -5.920 -1.764 -9.146 1.00 89.12 88 ARG A N 1
ATOM 723 C CA . ARG A 1 88 ? -4.751 -2.338 -8.454 1.00 89.12 88 ARG A CA 1
ATOM 724 C C . ARG A 1 88 ? -4.059 -3.472 -9.203 1.00 89.12 88 ARG A C 1
ATOM 726 O O . ARG A 1 88 ? -2.833 -3.527 -9.223 1.00 89.12 88 ARG A O 1
ATOM 733 N N . ASP A 1 89 ? -4.811 -4.345 -9.868 1.00 90.06 89 ASP A N 1
ATOM 734 C CA . ASP A 1 89 ? -4.243 -5.439 -10.659 1.00 90.06 89 ASP A CA 1
ATOM 735 C C . ASP A 1 89 ? -3.413 -4.909 -11.833 1.00 90.06 89 ASP A C 1
ATOM 737 O O . ASP A 1 89 ? -2.360 -5.456 -12.166 1.00 90.06 89 ASP A O 1
ATOM 741 N N . GLN A 1 90 ? -3.853 -3.806 -12.443 1.00 90.00 90 GLN A N 1
ATOM 742 C CA . GLN A 1 90 ? -3.112 -3.153 -13.515 1.00 90.00 90 GLN A CA 1
ATOM 743 C C . GLN A 1 90 ? -1.870 -2.431 -12.982 1.00 90.00 90 GLN A C 1
ATOM 745 O O . GLN A 1 90 ? -0.828 -2.463 -13.636 1.00 90.00 90 GLN A O 1
ATOM 750 N N . PHE A 1 91 ? -1.961 -1.831 -11.794 1.00 90.69 91 PHE A N 1
ATOM 751 C CA . PHE A 1 91 ? -0.821 -1.235 -11.097 1.00 90.69 91 PHE A CA 1
ATOM 752 C C . PHE A 1 91 ? 0.268 -2.273 -10.782 1.00 90.69 91 PHE A C 1
ATOM 754 O O . PHE A 1 91 ? 1.437 -2.032 -11.078 1.00 90.69 91 PHE A O 1
ATOM 761 N N . ILE A 1 92 ? -0.102 -3.454 -10.270 1.00 90.44 92 ILE A N 1
ATOM 762 C CA . ILE A 1 92 ? 0.845 -4.549 -9.989 1.00 90.44 92 ILE A CA 1
ATOM 763 C C . ILE A 1 92 ? 1.538 -5.011 -11.277 1.00 90.44 92 ILE A C 1
ATOM 765 O O . ILE A 1 92 ? 2.759 -5.162 -11.290 1.00 90.44 92 ILE A O 1
ATOM 769 N N . LYS A 1 93 ? 0.785 -5.193 -12.370 1.00 90.25 93 LYS A N 1
ATOM 770 C CA . LYS A 1 93 ? 1.354 -5.562 -13.678 1.00 90.25 93 LYS A CA 1
ATOM 771 C C . LYS A 1 93 ? 2.334 -4.514 -14.199 1.00 90.25 93 LYS A C 1
ATOM 773 O O . LYS A 1 93 ? 3.375 -4.868 -14.742 1.00 90.25 93 LYS A O 1
ATOM 778 N N . ASP A 1 94 ? 2.010 -3.232 -14.046 1.00 87.75 94 ASP A N 1
ATOM 779 C CA . ASP A 1 94 ? 2.885 -2.141 -14.482 1.00 87.75 94 ASP A CA 1
ATOM 780 C C . ASP A 1 94 ? 4.162 -2.056 -13.633 1.00 87.75 94 ASP A C 1
ATOM 782 O O . ASP A 1 94 ? 5.242 -1.808 -14.174 1.00 87.75 94 ASP A O 1
ATOM 786 N N . PHE A 1 95 ? 4.056 -2.328 -12.326 1.00 87.50 95 PHE A N 1
ATOM 787 C CA . PHE A 1 95 ? 5.210 -2.467 -11.442 1.00 87.50 95 PHE A CA 1
ATOM 788 C C . PHE A 1 95 ? 6.085 -3.657 -11.849 1.00 87.50 95 PHE A C 1
ATOM 790 O O . PHE A 1 95 ? 7.281 -3.477 -12.057 1.00 87.50 95 PHE A O 1
ATOM 797 N N . GLU A 1 96 ? 5.507 -4.841 -12.053 1.00 89.19 96 GLU A N 1
ATOM 798 C CA . GLU A 1 96 ? 6.237 -6.027 -12.516 1.00 89.19 96 GLU A CA 1
ATOM 799 C C . GLU A 1 96 ? 6.968 -5.757 -13.839 1.00 89.19 96 GLU A C 1
ATOM 801 O O . GLU A 1 96 ? 8.173 -5.984 -13.944 1.00 89.19 96 GLU A O 1
ATOM 806 N N . ALA A 1 97 ? 6.281 -5.153 -14.812 1.00 85.56 97 ALA A N 1
ATOM 807 C CA . ALA A 1 97 ? 6.877 -4.754 -16.082 1.00 85.56 97 ALA A CA 1
ATOM 808 C C . ALA A 1 97 ? 7.970 -3.680 -15.931 1.00 85.56 97 ALA A C 1
ATOM 810 O O . ALA A 1 97 ? 8.856 -3.591 -16.773 1.00 85.56 97 ALA A O 1
ATOM 811 N N . SER A 1 98 ? 7.925 -2.848 -14.885 1.00 79.75 98 SER A N 1
ATOM 812 C CA . SER A 1 98 ? 8.977 -1.859 -14.610 1.00 79.75 98 SER A CA 1
ATOM 813 C C . SER A 1 98 ? 10.251 -2.473 -14.023 1.00 79.75 98 SER A C 1
ATOM 815 O O . SER A 1 98 ? 11.327 -1.893 -14.166 1.00 79.75 98 SER A O 1
ATOM 817 N N . LEU A 1 99 ? 10.142 -3.644 -13.386 1.00 79.25 99 LEU A N 1
ATOM 818 C CA . LEU A 1 99 ? 11.282 -4.384 -12.841 1.00 79.25 99 LEU A CA 1
ATOM 819 C C . LEU A 1 99 ? 12.014 -5.190 -13.920 1.00 79.25 99 LEU A C 1
ATOM 821 O O . LEU A 1 99 ? 13.229 -5.373 -13.840 1.00 79.25 99 LEU A O 1
ATOM 825 N N . VAL A 1 100 ? 11.289 -5.648 -14.942 1.00 71.00 100 VAL A N 1
ATOM 826 C CA . VAL A 1 100 ? 11.870 -6.298 -16.118 1.00 71.00 100 VAL A CA 1
ATOM 827 C C . VAL A 1 100 ? 12.439 -5.207 -17.027 1.00 71.00 100 VAL A C 1
ATOM 829 O O . VAL A 1 100 ? 11.723 -4.581 -17.807 1.00 71.00 100 VAL A O 1
ATOM 832 N N . LYS A 1 101 ? 13.747 -4.939 -16.919 1.00 60.66 101 LYS A N 1
ATOM 833 C CA . LYS A 1 101 ? 14.465 -4.150 -17.935 1.00 60.66 101 LYS A CA 1
ATOM 834 C C . LYS A 1 101 ? 14.144 -4.732 -19.321 1.00 60.66 101 LYS A C 1
ATOM 836 O O . LYS A 1 101 ? 14.190 -5.955 -19.446 1.00 60.66 101 LYS A O 1
ATOM 841 N N . PRO A 1 102 ? 13.875 -3.913 -20.356 1.00 51.09 102 PRO A N 1
ATOM 842 C CA . PRO A 1 102 ? 13.813 -4.433 -21.713 1.00 51.09 102 PRO A CA 1
ATOM 843 C C . PRO A 1 102 ? 15.171 -5.064 -22.022 1.00 51.09 102 PRO A C 1
ATOM 845 O O . PRO A 1 102 ? 16.197 -4.379 -22.025 1.00 51.09 102 PRO A O 1
ATOM 848 N N . GLU A 1 103 ? 15.181 -6.379 -22.209 1.00 48.09 103 GLU A N 1
ATOM 849 C CA . GLU A 1 103 ? 16.304 -7.068 -22.822 1.00 48.09 103 GLU A CA 1
ATOM 850 C C . GLU A 1 103 ? 16.482 -6.436 -24.214 1.00 48.09 103 GLU A C 1
ATOM 852 O O . GLU A 1 103 ? 15.491 -6.291 -24.942 1.00 48.09 103 GLU A O 1
ATOM 857 N N . PRO A 1 104 ? 17.677 -5.926 -24.568 1.00 60.56 104 PRO A N 1
ATOM 858 C CA . PRO A 1 104 ? 17.908 -5.455 -25.926 1.00 60.56 104 PRO A CA 1
ATOM 859 C C . PRO A 1 104 ? 17.604 -6.612 -26.889 1.00 60.56 104 PRO A C 1
ATOM 861 O O . PRO A 1 104 ? 17.886 -7.756 -26.532 1.00 60.56 104 PRO A O 1
ATOM 864 N N . PRO A 1 105 ? 17.013 -6.347 -28.070 1.00 56.72 105 PRO A N 1
ATOM 865 C CA . PRO A 1 105 ? 16.671 -7.411 -29.005 1.00 56.72 105 PRO A CA 1
ATOM 866 C C . PRO A 1 105 ? 17.916 -8.260 -29.268 1.00 56.72 105 PRO A C 1
ATOM 868 O O . PRO A 1 105 ? 18.978 -7.722 -29.590 1.00 56.72 105 PRO A O 1
ATOM 871 N N . GLU A 1 106 ? 17.775 -9.568 -29.054 1.00 59.88 106 GLU A N 1
ATOM 872 C CA . GLU A 1 106 ? 18.797 -10.574 -29.328 1.00 59.88 106 GLU A CA 1
ATOM 873 C C . GLU A 1 106 ? 19.365 -10.313 -30.737 1.00 59.88 106 GLU A C 1
ATOM 875 O O . GLU A 1 106 ? 18.580 -10.153 -31.678 1.00 59.88 106 GLU A O 1
ATOM 880 N N . PRO A 1 107 ? 20.694 -10.156 -30.907 1.00 60.03 107 PRO A N 1
ATOM 881 C CA . PRO A 1 107 ? 21.256 -9.890 -32.222 1.00 60.03 107 PRO A CA 1
ATOM 882 C C . PRO A 1 107 ? 20.908 -11.061 -33.141 1.00 60.03 107 PRO A C 1
ATOM 884 O O . PRO A 1 107 ? 21.210 -12.210 -32.818 1.00 60.03 107 PRO A O 1
ATOM 887 N N . GLU A 1 108 ? 20.257 -10.762 -34.269 1.00 58.28 108 GLU A N 1
ATOM 888 C CA . GLU A 1 108 ? 19.886 -11.761 -35.271 1.00 58.28 108 GLU A CA 1
ATOM 889 C C . GLU A 1 108 ? 21.104 -12.642 -35.601 1.00 58.28 108 GLU A C 1
ATOM 891 O O . GLU A 1 108 ? 22.212 -12.112 -35.773 1.00 58.28 108 GLU A O 1
ATOM 896 N N . PRO A 1 109 ? 20.950 -13.979 -35.673 1.00 66.75 109 PRO A N 1
ATOM 897 C CA . PRO A 1 109 ? 22.069 -14.849 -35.994 1.00 66.75 109 PRO A CA 1
ATOM 898 C C . PRO A 1 109 ? 22.651 -14.436 -37.354 1.00 66.75 109 PRO A C 1
ATOM 900 O O . PRO A 1 109 ? 21.889 -14.130 -38.278 1.00 66.75 109 PRO A O 1
ATOM 903 N N . PRO A 1 110 ? 23.989 -14.402 -37.504 1.00 56.47 110 PRO A N 1
ATOM 904 C CA . PRO A 1 110 ? 24.615 -13.936 -38.731 1.00 56.47 110 PRO A CA 1
ATOM 905 C C . PRO A 1 110 ? 24.099 -14.763 -39.908 1.00 56.47 110 PRO A C 1
ATOM 907 O O . PRO A 1 110 ? 24.192 -15.993 -39.906 1.00 56.47 110 PRO A O 1
ATOM 910 N N . SER A 1 111 ? 23.539 -14.069 -40.902 1.00 58.41 111 SER A N 1
ATOM 911 C CA . SER A 1 111 ? 23.103 -14.666 -42.160 1.00 58.41 111 SER A CA 1
ATOM 912 C C . SER A 1 111 ? 24.246 -15.497 -42.735 1.00 58.41 111 SER A C 1
ATOM 914 O O . SER A 1 111 ? 25.329 -14.979 -43.011 1.00 58.41 111 SER A O 1
ATOM 916 N N . THR A 1 112 ? 24.008 -16.799 -42.859 1.00 63.53 112 THR A N 1
ATOM 917 C CA . THR A 1 112 ? 24.943 -17.764 -43.432 1.00 63.53 112 THR A CA 1
ATOM 918 C C . THR A 1 112 ? 25.409 -17.254 -44.801 1.00 63.53 112 THR A C 1
ATOM 920 O O . THR A 1 112 ? 24.558 -16.902 -45.623 1.00 63.53 112 THR A O 1
ATOM 923 N N . PRO A 1 113 ? 26.723 -17.161 -45.080 1.00 60.03 113 PRO A N 1
ATOM 924 C CA . PRO A 1 113 ? 27.177 -16.781 -46.411 1.00 60.03 113 PRO A CA 1
ATOM 925 C C . PRO A 1 113 ? 26.752 -17.853 -47.430 1.00 60.03 113 PRO A C 1
ATOM 927 O O . PRO A 1 113 ? 26.661 -19.029 -47.069 1.00 60.03 113 PRO A O 1
ATOM 930 N N . PRO A 1 114 ? 26.478 -17.475 -48.692 1.00 55.41 114 PRO A N 1
ATOM 931 C CA . PRO A 1 114 ? 26.064 -18.427 -49.710 1.00 55.41 114 PRO A CA 1
ATOM 932 C C . PRO A 1 114 ? 27.161 -19.470 -49.942 1.00 55.41 114 PRO A C 1
ATOM 934 O O . PRO A 1 114 ? 28.337 -19.144 -50.112 1.00 55.41 114 PRO A O 1
ATOM 937 N N . GLU A 1 115 ? 26.743 -20.731 -49.939 1.00 52.62 115 GLU A N 1
ATOM 938 C CA . GLU A 1 115 ? 27.551 -21.899 -50.264 1.00 52.62 115 GLU A CA 1
ATOM 939 C C . GLU A 1 115 ? 28.061 -21.762 -51.710 1.00 52.62 115 GLU A C 1
ATOM 941 O O . GLU A 1 115 ? 27.289 -21.806 -52.670 1.00 52.62 115 GLU A O 1
ATOM 946 N N . PHE A 1 116 ? 29.364 -21.526 -51.882 1.00 56.84 116 PHE A N 1
ATOM 947 C CA . PHE A 1 116 ? 29.999 -21.620 -53.195 1.00 56.84 116 PHE A CA 1
ATOM 948 C C . PHE A 1 116 ? 30.176 -23.106 -53.541 1.00 56.84 116 PHE A C 1
ATOM 950 O O . PHE A 1 116 ? 30.693 -23.856 -52.707 1.00 56.84 116 PHE A O 1
ATOM 957 N N . PRO A 1 117 ? 29.783 -23.561 -54.745 1.00 56.88 117 PRO A N 1
ATOM 958 C CA . PRO A 1 117 ? 29.938 -24.954 -55.122 1.00 56.88 117 PRO A CA 1
ATOM 959 C C . PRO A 1 117 ? 31.419 -25.323 -55.237 1.00 56.88 117 PRO A C 1
ATOM 961 O O . PRO A 1 117 ? 32.207 -24.668 -55.920 1.00 56.88 117 PRO A O 1
ATOM 964 N N . ASN A 1 118 ? 31.745 -26.404 -54.537 1.00 46.41 118 ASN A N 1
ATOM 965 C CA . ASN A 1 118 ? 33.032 -27.072 -54.440 1.00 46.41 118 ASN A CA 1
ATOM 966 C C . ASN A 1 118 ? 33.664 -27.285 -55.831 1.00 46.41 118 ASN A C 1
ATOM 968 O O . ASN A 1 118 ? 33.170 -28.086 -56.628 1.00 46.41 118 ASN A O 1
ATOM 972 N N . ALA A 1 119 ? 34.753 -26.573 -56.123 1.00 45.44 119 ALA A N 1
ATOM 973 C CA . ALA A 1 119 ? 35.604 -26.849 -57.271 1.00 45.44 119 ALA A CA 1
ATOM 974 C C . ALA A 1 119 ? 36.714 -27.813 -56.833 1.00 45.44 119 ALA A C 1
ATOM 976 O O . ALA A 1 119 ? 37.505 -27.500 -55.949 1.00 45.44 119 ALA A O 1
ATOM 977 N N . THR A 1 120 ? 36.709 -28.992 -57.454 1.00 47.38 120 THR A N 1
ATOM 978 C CA . THR A 1 120 ? 37.740 -30.034 -57.478 1.00 47.38 120 THR A CA 1
ATOM 979 C C . THR A 1 120 ? 39.154 -29.542 -57.149 1.00 47.38 120 THR A C 1
ATOM 981 O O . THR A 1 120 ? 39.736 -28.769 -57.907 1.00 47.38 120 THR A O 1
ATOM 984 N N . SER A 1 121 ? 39.722 -30.065 -56.058 1.00 45.28 121 SER A N 1
ATOM 985 C CA . SER A 1 121 ? 41.157 -29.994 -55.777 1.00 45.28 121 SER A CA 1
ATOM 986 C C . SER A 1 121 ? 41.909 -31.036 -56.603 1.00 45.28 121 SER A C 1
ATOM 988 O O . SER A 1 121 ? 41.680 -32.237 -56.467 1.00 45.28 121 SER A O 1
ATOM 990 N N . GLU A 1 122 ? 42.825 -30.548 -57.429 1.00 45.31 122 GLU A N 1
ATOM 991 C CA . GLU A 1 122 ? 43.941 -31.288 -58.011 1.00 45.31 122 GLU A CA 1
ATOM 992 C C . GLU A 1 122 ? 45.123 -31.177 -57.019 1.00 45.31 122 GLU A C 1
ATOM 994 O O . GLU A 1 122 ? 45.462 -30.082 -56.569 1.00 45.31 122 GLU A O 1
ATOM 999 N N . GLU A 1 123 ? 45.697 -32.310 -56.605 1.00 53.03 123 GLU A N 1
ATOM 1000 C CA . GLU A 1 123 ? 46.957 -32.401 -55.841 1.00 53.03 123 GLU A CA 1
ATOM 1001 C C . GLU A 1 123 ? 48.152 -31.919 -56.703 1.00 53.03 123 GLU A C 1
ATOM 1003 O O . GLU A 1 123 ? 48.075 -32.039 -57.929 1.00 53.03 123 GLU A O 1
ATOM 1008 N N . PRO A 1 124 ? 49.271 -31.401 -56.134 1.00 52.50 124 PRO A N 1
ATOM 1009 C CA . PRO A 1 124 ? 50.315 -32.291 -55.593 1.00 52.50 124 PRO A CA 1
ATOM 1010 C C . PRO A 1 124 ? 51.141 -31.779 -54.386 1.00 52.50 124 PRO A C 1
ATOM 1012 O O . PRO A 1 124 ? 51.540 -30.623 -54.297 1.00 52.50 124 PRO A O 1
ATOM 1015 N N . SER A 1 125 ? 51.452 -32.739 -53.508 1.00 40.22 125 SER A N 1
ATOM 1016 C CA . SER A 1 125 ? 52.753 -33.096 -52.906 1.00 40.22 125 SER A CA 1
ATOM 1017 C C . SER A 1 125 ? 53.775 -32.020 -52.475 1.00 40.22 125 SER A C 1
ATOM 1019 O O . SER A 1 125 ? 54.307 -31.288 -53.307 1.00 40.22 125 SER A O 1
ATOM 1021 N N . THR A 1 126 ? 54.279 -32.158 -51.230 1.00 39.25 126 THR A N 1
ATOM 1022 C CA . THR A 1 126 ? 55.686 -32.548 -50.894 1.00 39.25 126 THR A CA 1
ATOM 1023 C C . THR A 1 126 ? 56.278 -31.819 -49.658 1.00 39.25 126 THR A C 1
ATOM 1025 O O . THR A 1 126 ? 56.465 -30.609 -49.682 1.00 39.25 126 THR A O 1
ATOM 1028 N N . THR A 1 127 ? 56.677 -32.623 -48.653 1.00 42.59 127 THR A N 1
ATOM 1029 C CA . THR A 1 127 ? 57.834 -32.485 -47.719 1.00 42.59 127 THR A CA 1
ATOM 1030 C C . THR A 1 127 ? 57.803 -31.521 -46.509 1.00 42.59 127 THR A C 1
ATOM 1032 O O . THR A 1 127 ? 58.001 -30.321 -46.642 1.00 42.59 127 THR A O 1
ATOM 1035 N N . GLU A 1 128 ? 57.593 -32.126 -45.319 1.00 41.97 128 GLU A N 1
ATOM 1036 C CA . GLU A 1 128 ? 58.432 -32.186 -44.079 1.00 41.97 128 GLU A CA 1
ATOM 1037 C C . GLU A 1 128 ? 59.566 -31.148 -43.811 1.00 41.97 128 GLU A C 1
ATOM 1039 O O . GLU A 1 128 ? 60.124 -30.587 -44.747 1.00 41.97 128 GLU A O 1
ATOM 1044 N N . PRO A 1 129 ? 60.149 -31.072 -42.585 1.00 60.84 129 PRO A N 1
ATOM 1045 C CA . PRO A 1 129 ? 59.578 -31.088 -41.227 1.00 60.84 129 PRO A CA 1
ATOM 1046 C C . PRO A 1 129 ? 60.232 -30.026 -40.285 1.00 60.84 129 PRO A C 1
ATOM 1048 O O . PRO A 1 129 ? 61.220 -29.377 -40.621 1.00 60.84 129 PRO A O 1
ATOM 1051 N N . SER A 1 130 ? 59.786 -30.014 -39.018 1.00 42.88 130 SER A N 1
ATOM 1052 C CA . SER A 1 130 ? 60.670 -30.072 -37.830 1.00 42.88 130 SER A CA 1
ATOM 1053 C C . SER A 1 130 ? 60.832 -28.836 -36.910 1.00 42.88 130 SER A C 1
ATOM 1055 O O . SER A 1 130 ? 60.947 -27.694 -37.341 1.00 42.88 130 SER A O 1
ATOM 1057 N N . HIS A 1 131 ? 60.976 -29.188 -35.620 1.00 46.97 131 HIS A N 1
ATOM 1058 C CA . HIS A 1 131 ? 61.398 -28.454 -34.407 1.00 46.97 131 HIS A CA 1
ATOM 1059 C C . HIS A 1 131 ? 60.304 -27.675 -33.641 1.00 46.97 131 HIS A C 1
ATOM 1061 O O . HIS A 1 131 ? 59.780 -26.680 -34.121 1.00 46.97 131 HIS A O 1
ATOM 1067 N N . SER A 1 132 ? 59.804 -28.197 -32.504 1.00 42.09 132 SER A N 1
ATOM 1068 C CA . SER A 1 132 ? 60.407 -28.177 -31.140 1.00 42.09 132 SER A CA 1
ATOM 1069 C C . SER A 1 132 ? 60.438 -26.734 -30.591 1.00 42.09 132 SER A C 1
ATOM 1071 O O . SER A 1 132 ? 60.911 -25.848 -31.279 1.00 42.09 132 SER A O 1
ATOM 1073 N N . VAL A 1 133 ? 60.001 -26.373 -29.380 1.00 44.31 133 VAL A N 1
ATOM 1074 C CA . VAL A 1 133 ? 60.245 -26.980 -28.065 1.00 44.31 133 VAL A CA 1
ATOM 1075 C C . VAL A 1 133 ? 59.612 -26.073 -26.974 1.00 44.31 133 VAL A C 1
ATOM 1077 O O . VAL A 1 133 ? 59.474 -24.880 -27.217 1.00 44.31 133 VAL A O 1
ATOM 1080 N N . THR A 1 134 ? 59.358 -26.636 -25.780 1.00 45.56 134 THR A N 1
ATOM 1081 C CA . THR A 1 134 ? 59.390 -25.996 -24.430 1.00 45.56 134 THR A CA 1
ATOM 1082 C C . THR A 1 134 ? 58.336 -24.912 -24.128 1.00 45.56 134 THR A C 1
ATOM 1084 O O . THR A 1 134 ? 58.201 -23.947 -24.857 1.00 45.56 134 THR A O 1
ATOM 1087 N N . GLY A 1 135 ? 57.545 -24.948 -23.054 1.00 39.78 135 GLY A N 1
ATOM 1088 C CA . GLY A 1 135 ? 57.759 -25.504 -21.716 1.00 39.78 135 GLY A CA 1
ATOM 1089 C C . GLY A 1 135 ? 57.730 -24.364 -20.680 1.00 39.78 135 GLY A C 1
ATOM 1090 O O . GLY A 1 135 ? 58.167 -23.259 -20.992 1.00 39.78 135 GLY A O 1
ATOM 1091 N N . SER A 1 136 ? 57.251 -24.681 -19.469 1.00 47.59 136 SER A N 1
ATOM 1092 C CA . SER A 1 136 ? 57.253 -23.850 -18.243 1.00 47.59 136 SER A CA 1
ATOM 1093 C C . SER A 1 136 ? 56.138 -22.784 -18.177 1.00 47.59 136 SER A C 1
ATOM 1095 O O . SER A 1 136 ? 55.821 -22.148 -19.167 1.00 47.59 136 SER A O 1
ATOM 1097 N N . GLU A 1 137 ? 55.448 -22.505 -17.071 1.00 48.53 137 GLU A N 1
ATOM 1098 C CA . GLU A 1 137 ? 55.623 -22.862 -15.664 1.00 48.53 137 GLU A CA 1
ATOM 1099 C C . GLU A 1 137 ? 54.303 -22.522 -14.931 1.00 48.53 137 GLU A C 1
ATOM 1101 O O . GLU A 1 137 ? 53.741 -21.443 -15.098 1.00 48.53 137 GLU A O 1
ATOM 1106 N N . GLN A 1 138 ? 53.795 -23.444 -14.121 1.00 48.34 138 GLN A N 1
ATOM 1107 C CA . GLN A 1 138 ? 53.035 -23.158 -12.892 1.00 48.34 138 GLN A CA 1
ATOM 1108 C C . GLN A 1 138 ? 54.065 -23.328 -11.741 1.00 48.34 138 GLN A C 1
ATOM 1110 O O . GLN A 1 138 ? 55.072 -23.987 -12.013 1.00 48.34 138 GLN A O 1
ATOM 1115 N N . PRO A 1 139 ? 53.864 -22.928 -10.460 1.00 57.41 139 PRO A N 1
ATOM 1116 C CA . PRO A 1 139 ? 52.666 -22.394 -9.796 1.00 57.41 139 PRO A CA 1
ATOM 1117 C C . PRO A 1 139 ? 52.985 -21.376 -8.650 1.00 57.41 139 PRO A C 1
ATOM 1119 O O . PRO A 1 139 ? 54.083 -20.843 -8.556 1.00 57.41 139 PRO A O 1
ATOM 1122 N N . ALA A 1 140 ? 52.031 -21.236 -7.713 1.00 42.47 140 ALA A N 1
ATOM 1123 C CA . ALA A 1 140 ? 52.186 -20.807 -6.311 1.00 42.47 140 ALA A CA 1
ATOM 1124 C C . ALA A 1 140 ? 52.225 -19.277 -6.095 1.00 42.47 140 ALA A C 1
ATOM 1126 O O . ALA A 1 140 ? 52.892 -18.550 -6.810 1.00 42.47 140 ALA A O 1
ATOM 1127 N N . ILE A 1 141 ? 51.466 -18.676 -5.175 1.00 50.53 141 ILE A N 1
ATOM 1128 C CA . ILE A 1 141 ? 51.360 -18.977 -3.742 1.00 50.53 141 ILE A CA 1
ATOM 1129 C C . ILE A 1 141 ? 50.116 -18.281 -3.134 1.00 50.53 141 ILE A C 1
ATOM 1131 O O . ILE A 1 141 ? 49.899 -17.086 -3.305 1.00 50.53 141 ILE A O 1
ATOM 1135 N N . LYS A 1 142 ? 49.322 -19.036 -2.373 1.00 43.50 142 LYS A N 1
ATOM 1136 C CA . LYS A 1 142 ? 48.626 -18.607 -1.137 1.00 43.50 142 LYS A CA 1
ATOM 1137 C C . LYS A 1 142 ? 49.445 -19.223 0.028 1.00 43.50 142 LYS A C 1
ATOM 1139 O O . LYS A 1 142 ? 50.198 -20.153 -0.272 1.00 43.50 142 LYS A O 1
ATOM 1144 N N . PRO A 1 143 ? 49.223 -18.924 1.325 1.00 56.53 143 PRO A N 1
ATOM 1145 C CA . PRO A 1 143 ? 48.524 -17.811 1.984 1.00 56.53 143 PRO A CA 1
ATOM 1146 C C . PRO A 1 143 ? 49.302 -17.245 3.218 1.00 56.53 143 PRO A C 1
ATOM 1148 O O . PRO A 1 143 ? 50.396 -17.695 3.536 1.00 56.53 143 PRO A O 1
ATOM 1151 N N . GLU A 1 144 ? 48.628 -16.357 3.966 1.00 48.50 144 GLU A N 1
ATOM 1152 C CA . GLU A 1 144 ? 48.655 -16.256 5.449 1.00 48.50 144 GLU A CA 1
ATOM 1153 C C . GLU A 1 144 ? 49.716 -15.348 6.145 1.00 48.50 144 GLU A C 1
ATOM 1155 O O . GLU A 1 144 ? 50.497 -14.696 5.457 1.00 48.50 144 GLU A O 1
ATOM 1160 N N . PRO A 1 145 ? 49.628 -15.125 7.480 1.00 63.91 145 PRO A N 1
ATOM 1161 C CA . PRO A 1 145 ? 49.072 -13.925 8.120 1.00 63.91 145 PRO A CA 1
ATOM 1162 C C . PRO A 1 145 ? 50.102 -13.224 9.030 1.00 63.91 145 PRO A C 1
ATOM 1164 O O . PRO A 1 145 ? 51.208 -13.714 9.221 1.00 63.91 145 PRO A O 1
ATOM 1167 N N . SER A 1 146 ? 49.730 -12.106 9.651 1.00 50.78 146 SER A N 1
ATOM 1168 C CA . SER A 1 146 ? 50.265 -11.612 10.939 1.00 50.78 146 SER A CA 1
ATOM 1169 C C . SER A 1 146 ? 49.335 -10.463 11.355 1.00 50.78 146 SER A C 1
ATOM 1171 O O . SER A 1 146 ? 49.159 -9.519 10.592 1.00 50.78 146 SER A O 1
ATOM 1173 N N . GLU A 1 147 ? 48.489 -10.596 12.380 1.00 54.62 147 GLU A N 1
ATOM 1174 C CA . GLU A 1 147 ? 48.841 -10.432 13.801 1.00 54.62 147 GLU A CA 1
ATOM 1175 C C . GLU A 1 147 ? 49.807 -9.262 14.032 1.00 54.62 147 GLU A C 1
ATOM 1177 O O . GLU A 1 147 ? 50.938 -9.300 13.565 1.00 54.62 147 GLU A O 1
ATOM 1182 N N . LEU A 1 148 ? 49.382 -8.224 14.758 1.00 52.16 148 LEU A N 1
ATOM 1183 C CA . LEU A 1 148 ? 49.757 -8.017 16.163 1.00 52.16 148 LEU A CA 1
ATOM 1184 C C . LEU A 1 148 ? 49.336 -6.608 16.625 1.00 52.16 148 LEU A C 1
ATOM 1186 O O . LEU A 1 148 ? 49.607 -5.623 15.940 1.00 52.16 148 LEU A O 1
ATOM 1190 N N . THR A 1 149 ? 48.823 -6.569 17.860 1.00 51.97 149 THR A N 1
ATOM 1191 C CA . THR A 1 149 ? 48.773 -5.441 18.822 1.00 51.97 149 THR A CA 1
ATOM 1192 C C . THR A 1 149 ? 47.869 -4.244 18.558 1.00 51.97 149 THR A C 1
ATOM 1194 O O . THR A 1 149 ? 48.113 -3.478 17.605 1.00 51.97 149 THR A O 1
#

Foldseek 3Di:
DEWEWEWADDPLKIKIKIAHPDDDDPVVVVVVVVVLVVLPWDQDPVVRITMDMDNDLVSVVVVLVVCVVPHRYWYWYHDPHIDGSVCVVVSSVVSVVVNDDPDDPDPDDPDDPDDDDDDDDDDDDDDDDDDDDDDDDDDDDDDDDDDDD

Radius of gyration: 32.77 Å; chains: 1; bounding box: 75×45×79 Å

Secondary structure (DSSP, 8-state):
-EEEEEEEEETTEEEEEEEESS---HHHHHHHHHHHHHHTPEEETTTTEEEEEES-HHHHHHHHHHHHHHSEEEEEEESSSEEEGGGHHHHHHHHHHHHS--PPPPPPPPPPPP------PPP--------------------------